Protein AF-A0A2J6XH27-F1 (afdb_monomer)

Secondary structure (DSSP, 8-state):
-HHHHHHHHHHHHHHHHHHHHHHHHHHHHH-SS---HHHHHHHHHHHHHHHHHHHHHHHHHHHHTT-HHHHHHHHHHHHHHHHHHHHHS-TT-HHHHHHHHHHHHHHHHHHHHHHHHHHHH--

Radius of gyration: 16.57 Å; Cα contacts (8 Å, |Δi|>4): 98; chains: 1; bounding box: 48×22×43 Å

pLDDT: mean 88.1, std 12.98, range [44.94, 97.88]

Solvent-accessible surface area (backbone atoms only — not comparable to full-atom values): 6662 Å² total; per-residue (Å²): 104,73,63,58,52,50,52,53,49,40,53,54,49,51,55,50,43,56,52,39,52,55,50,48,53,52,50,56,71,70,36,87,85,56,93,46,73,67,54,54,51,46,50,53,50,43,53,53,52,51,53,51,42,55,53,52,51,46,37,54,49,32,50,74,72,67,39,60,69,60,28,28,54,48,20,38,53,49,16,52,52,30,49,49,50,64,71,73,53,55,85,84,37,73,66,50,60,69,46,43,65,58,41,51,50,48,23,56,49,20,41,62,48,22,55,57,55,64,60,64,76,78,108

Mean predicted aligned error: 5.59 Å

Foldseek 3Di:
DLLVLLVVLLVVLVVLLVVLVVVLVVVVVPPPDDDDPVNVLSVVVSVLSVVLNVLSVVLNVCVVVVVLVVNLVSLVVQLVSLVVCVVPDDCPRPSCVVCVVSSVSSNVSSVVSNVVVVVVVVD

Sequence (123 aa):
MSLDELAGIEMELMKYIEGLDKSEKRLLEVSKNSINDSLILVRQWKAILQGFVMEIQKIIYDNKNGHSLVKEVEACILSDKANAVMRNSSPRDPIYTNVRPLISAISAISSVMCERQYKKVAS

Nearest PDB structures (foldseek):
  1x8z-assembly1_A-2  TM=7.430E-01  e=9.457E-02  Arabidopsis thaliana
  1x8z-assembly3_A  TM=7.430E-01  e=9.457E-02  Arabidopsis thaliana
  8ubf-assembly1_C  TM=5.065E-01  e=1.417E+00  Bordetella phage BPP-1
  1xg2-assembly1_B  TM=4.629E-01  e=1.081E+00  Actinidia chinensis
  6r2g-assembly1_A  TM=3.754E-01  e=9.952E+00  Human immunodeficiency virus 1

Structure (mmCIF, N/CA/C/O backbone):
data_AF-A0A2J6XH27-F1
#
_entry.id   AF-A0A2J6XH27-F1
#
loop_
_atom_site.group_PDB
_atom_site.id
_atom_site.type_symbol
_atom_site.label_atom_id
_atom_site.label_alt_id
_atom_site.label_comp_id
_atom_site.label_asym_id
_atom_site.label_entity_id
_atom_site.label_seq_id
_atom_site.pdbx_PDB_ins_code
_atom_site.Cartn_x
_atom_site.Cartn_y
_atom_site.Cartn_z
_atom_site.occupancy
_atom_site.B_iso_or_equiv
_atom_site.auth_seq_id
_atom_site.auth_comp_id
_atom_site.auth_asym_id
_atom_site.auth_atom_id
_atom_site.pdbx_PDB_model_num
ATOM 1 N N . MET A 1 1 ? -10.210 -6.860 15.864 1.00 61.06 1 MET A N 1
ATOM 2 C CA . MET A 1 1 ? -10.688 -7.126 14.494 1.00 61.06 1 MET A CA 1
ATOM 3 C C . MET A 1 1 ? -10.115 -6.121 13.505 1.00 61.06 1 MET A C 1
ATOM 5 O O . MET A 1 1 ? -9.085 -6.452 12.952 1.00 61.06 1 MET A O 1
ATOM 9 N N . SER A 1 2 ? -10.612 -4.879 13.387 1.00 80.62 2 SER A N 1
ATOM 10 C CA . SER A 1 2 ? -10.111 -3.935 12.356 1.00 80.62 2 SER A CA 1
ATOM 11 C C . SER A 1 2 ? -8.598 -3.649 12.390 1.00 80.62 2 SER A C 1
ATOM 13 O O . SER A 1 2 ? -7.989 -3.391 11.361 1.00 80.62 2 SER A O 1
ATOM 15 N N . LEU A 1 3 ? -7.966 -3.705 13.566 1.00 86.44 3 LEU A N 1
ATOM 16 C CA . LEU A 1 3 ? -6.514 -3.529 13.702 1.00 86.44 3 LEU A CA 1
ATOM 17 C C . LEU A 1 3 ? -5.697 -4.763 13.323 1.00 86.44 3 LEU A C 1
ATOM 19 O O . LEU A 1 3 ? -4.610 -4.616 12.780 1.00 86.44 3 LEU A O 1
ATOM 23 N N . ASP A 1 4 ? -6.212 -5.956 13.608 1.00 89.50 4 ASP A N 1
ATOM 24 C C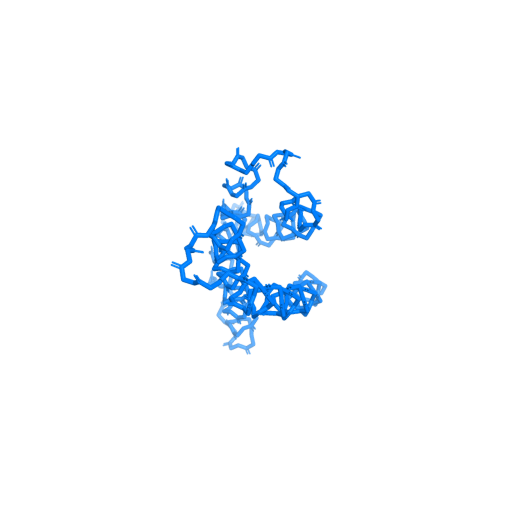A . ASP A 1 4 ? -5.541 -7.211 13.259 1.00 89.50 4 ASP A CA 1
ATOM 25 C C . ASP A 1 4 ? -5.552 -7.391 11.734 1.00 89.50 4 ASP A C 1
ATOM 27 O O . ASP A 1 4 ? -4.566 -7.813 11.138 1.00 89.50 4 ASP A O 1
ATOM 31 N N . GLU A 1 5 ? -6.649 -6.976 11.092 1.00 92.31 5 GLU A N 1
ATOM 32 C CA . GLU A 1 5 ? -6.777 -6.925 9.634 1.00 92.31 5 GLU A CA 1
ATOM 33 C C . GLU A 1 5 ? -5.811 -5.904 9.014 1.00 92.31 5 GLU A C 1
ATOM 35 O O . GLU A 1 5 ? -5.137 -6.226 8.036 1.00 92.31 5 GLU A O 1
ATOM 40 N N . LEU A 1 6 ? -5.670 -4.706 9.604 1.00 92.75 6 LEU A N 1
ATOM 41 C CA . LEU A 1 6 ? -4.663 -3.728 9.166 1.00 92.75 6 LEU A CA 1
ATOM 42 C C . LEU A 1 6 ? -3.233 -4.260 9.309 1.00 92.75 6 LEU A C 1
ATOM 44 O O . LEU A 1 6 ? -2.438 -4.078 8.391 1.00 92.75 6 LEU A O 1
ATOM 48 N N . ALA A 1 7 ? -2.914 -4.945 10.409 1.00 94.00 7 ALA A N 1
ATOM 49 C CA . ALA A 1 7 ? -1.605 -5.570 10.601 1.00 94.00 7 ALA A CA 1
ATOM 50 C C . ALA A 1 7 ? -1.345 -6.686 9.569 1.00 94.00 7 ALA A C 1
ATOM 52 O O . ALA A 1 7 ? -0.242 -6.809 9.040 1.00 94.00 7 ALA A O 1
ATOM 53 N N . GLY A 1 8 ? -2.369 -7.472 9.218 1.00 96.06 8 GLY A N 1
ATOM 54 C CA . GLY A 1 8 ? -2.277 -8.451 8.132 1.00 96.06 8 GLY A CA 1
ATOM 55 C C . GLY A 1 8 ? -1.988 -7.796 6.777 1.00 96.06 8 GLY A C 1
ATOM 56 O O . GLY A 1 8 ? -1.121 -8.258 6.036 1.00 96.06 8 GLY A O 1
ATOM 57 N N . ILE A 1 9 ? -2.658 -6.681 6.473 1.00 96.12 9 ILE A N 1
ATOM 58 C CA . ILE A 1 9 ? -2.408 -5.910 5.246 1.00 96.12 9 ILE A CA 1
ATOM 59 C C . ILE A 1 9 ? -1.001 -5.304 5.245 1.00 96.12 9 ILE A C 1
ATOM 61 O O . ILE A 1 9 ? -0.335 -5.345 4.213 1.00 96.12 9 ILE A O 1
ATOM 65 N N . GLU A 1 10 ? -0.523 -4.782 6.377 1.00 96.88 10 GLU A N 1
ATOM 66 C CA . GLU A 1 10 ? 0.847 -4.273 6.529 1.00 96.88 10 GLU A CA 1
ATOM 67 C C . GLU A 1 10 ? 1.881 -5.327 6.111 1.00 96.88 10 GLU A C 1
ATOM 69 O O . GLU A 1 10 ? 2.782 -5.040 5.319 1.00 96.88 10 GLU A O 1
ATOM 74 N N . MET A 1 11 ? 1.720 -6.566 6.584 1.00 97.06 11 MET A N 1
ATOM 75 C CA . MET A 1 11 ? 2.611 -7.669 6.226 1.00 97.06 11 MET A CA 1
ATOM 76 C C . MET A 1 11 ? 2.599 -7.960 4.720 1.00 97.06 11 MET A C 1
ATOM 78 O O . MET A 1 11 ? 3.659 -8.176 4.129 1.00 97.06 11 MET A O 1
ATOM 82 N N . GLU A 1 12 ? 1.428 -7.955 4.082 1.00 97.38 12 GLU A N 1
ATOM 83 C CA . GLU A 1 12 ? 1.319 -8.163 2.632 1.00 97.38 12 GLU A CA 1
ATOM 84 C C . GLU A 1 12 ? 1.922 -6.999 1.827 1.00 97.38 12 GLU A C 1
ATOM 86 O O . GLU A 1 12 ? 2.609 -7.229 0.829 1.00 97.38 12 GLU A O 1
ATOM 91 N N . LEU A 1 13 ? 1.753 -5.753 2.285 1.00 97.31 13 LEU A N 1
ATOM 92 C CA . LEU A 1 13 ? 2.408 -4.588 1.683 1.00 97.31 13 LEU A CA 1
ATOM 93 C C . LEU A 1 13 ? 3.933 -4.701 1.758 1.00 97.31 13 LEU A C 1
ATOM 95 O O . LEU A 1 13 ? 4.604 -4.452 0.756 1.00 97.31 13 LEU A O 1
ATOM 99 N N . MET A 1 14 ? 4.483 -5.106 2.907 1.00 97.75 14 MET A N 1
ATOM 100 C CA . MET A 1 14 ? 5.929 -5.299 3.062 1.00 97.75 14 MET A CA 1
ATOM 101 C C . MET A 1 14 ? 6.468 -6.367 2.104 1.00 97.75 14 MET A C 1
ATOM 103 O O . MET A 1 14 ? 7.456 -6.114 1.415 1.00 97.75 14 MET A O 1
ATOM 107 N N . LYS A 1 15 ? 5.779 -7.508 1.956 1.00 97.00 15 LYS A N 1
ATOM 108 C CA . LYS A 1 15 ? 6.149 -8.532 0.958 1.00 97.00 15 LYS A CA 1
ATOM 109 C C . LYS A 1 15 ? 6.149 -7.972 -0.465 1.00 97.00 15 LYS A C 1
ATOM 111 O O . LYS A 1 15 ? 7.031 -8.292 -1.265 1.00 97.00 15 LYS A O 1
ATOM 116 N N . TYR A 1 16 ? 5.169 -7.131 -0.795 1.00 96.31 16 TYR A N 1
A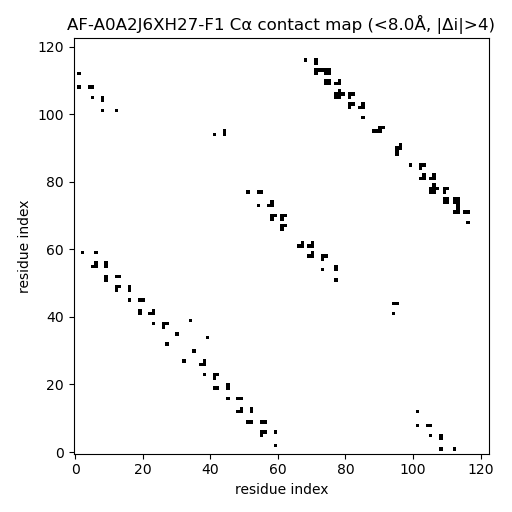TOM 117 C CA . TYR A 1 16 ? 5.094 -6.507 -2.113 1.00 96.31 16 TYR A CA 1
ATOM 118 C C . TYR A 1 16 ? 6.242 -5.511 -2.341 1.00 96.31 16 TYR A C 1
ATOM 120 O O . TYR A 1 16 ? 6.868 -5.522 -3.402 1.00 96.31 16 TYR A O 1
ATOM 128 N N . ILE A 1 17 ? 6.571 -4.699 -1.331 1.00 97.75 17 ILE A N 1
ATOM 129 C CA . ILE A 1 17 ? 7.711 -3.768 -1.340 1.00 97.75 17 ILE A CA 1
ATOM 130 C C . ILE A 1 17 ? 9.027 -4.523 -1.571 1.00 97.75 17 ILE A C 1
ATOM 132 O O . ILE A 1 17 ? 9.803 -4.130 -2.440 1.00 97.75 17 ILE A O 1
ATOM 136 N N . GLU A 1 18 ? 9.248 -5.651 -0.892 1.00 97.56 18 GLU A N 1
ATOM 137 C CA . GLU A 1 18 ? 10.424 -6.502 -1.124 1.00 97.56 18 GLU A CA 1
ATOM 138 C C . GLU A 1 18 ? 10.485 -7.040 -2.567 1.00 97.56 18 GLU A C 1
ATOM 140 O O . GLU A 1 18 ? 11.562 -7.174 -3.161 1.00 97.56 18 GLU A O 1
ATOM 145 N N . GLY A 1 19 ? 9.330 -7.354 -3.161 1.00 96.62 19 GLY A N 1
ATOM 146 C CA . GLY A 1 19 ? 9.218 -7.727 -4.573 1.00 96.62 19 GLY A CA 1
ATOM 147 C C . GLY A 1 19 ? 9.606 -6.585 -5.520 1.00 96.62 19 GLY A C 1
ATOM 148 O O . GLY A 1 19 ? 10.318 -6.806 -6.510 1.00 96.62 19 GLY A O 1
ATOM 149 N N . LEU A 1 20 ? 9.197 -5.356 -5.196 1.00 96.31 20 LEU A N 1
ATOM 150 C CA . LEU A 1 20 ? 9.590 -4.151 -5.928 1.00 96.31 20 LEU A CA 1
ATOM 151 C C . LEU A 1 20 ? 11.089 -3.864 -5.784 1.00 96.31 20 LEU A C 1
ATOM 153 O O . LEU A 1 20 ? 11.719 -3.536 -6.784 1.00 96.31 20 LEU A O 1
ATOM 157 N N . ASP A 1 21 ? 11.692 -4.081 -4.613 1.00 96.25 21 ASP A N 1
ATOM 158 C CA . ASP A 1 21 ? 13.144 -3.946 -4.414 1.00 96.25 21 ASP A CA 1
ATOM 159 C C . ASP A 1 21 ? 13.943 -4.911 -5.298 1.00 96.25 21 ASP A C 1
ATOM 161 O O . ASP A 1 21 ? 14.951 -4.537 -5.903 1.00 96.25 21 ASP A O 1
ATOM 165 N N . LYS A 1 22 ? 13.491 -6.166 -5.412 1.00 95.62 22 LYS A N 1
ATOM 166 C CA . LYS A 1 22 ? 14.108 -7.146 -6.323 1.00 95.62 22 LYS A CA 1
ATOM 167 C C . LYS A 1 22 ? 13.970 -6.712 -7.782 1.00 95.62 22 LYS A C 1
ATOM 169 O O . LYS A 1 22 ? 14.910 -6.877 -8.558 1.00 95.62 22 LYS A O 1
ATOM 174 N N . SER A 1 23 ? 12.817 -6.157 -8.147 1.00 93.31 23 SER A N 1
ATOM 175 C CA . SER A 1 23 ? 12.558 -5.649 -9.499 1.00 93.31 23 SER A CA 1
ATOM 176 C C . SER A 1 23 ? 13.427 -4.431 -9.817 1.00 93.31 23 SER A C 1
ATOM 178 O O . SER A 1 23 ? 14.029 -4.376 -10.885 1.00 93.31 23 SER A O 1
ATOM 180 N N . GLU A 1 24 ? 13.570 -3.504 -8.868 1.00 93.75 24 GLU A N 1
ATOM 181 C CA . GLU A 1 24 ? 14.456 -2.344 -8.968 1.00 93.75 24 GLU A CA 1
ATOM 182 C C . GLU A 1 24 ? 15.911 -2.768 -9.199 1.00 93.75 24 GLU A C 1
ATOM 184 O O . GLU A 1 24 ? 16.540 -2.295 -10.144 1.00 93.75 24 GLU A O 1
ATOM 189 N N . LYS A 1 25 ? 16.435 -3.703 -8.392 1.00 92.44 25 LYS A N 1
ATOM 190 C CA . LYS A 1 25 ? 17.807 -4.220 -8.547 1.00 92.44 25 LYS A CA 1
ATOM 191 C C . LYS A 1 25 ? 18.041 -4.824 -9.932 1.00 92.44 25 LYS A C 1
ATOM 193 O O . LYS A 1 25 ? 19.013 -4.471 -10.590 1.00 92.44 25 LYS A O 1
ATOM 198 N N . ARG A 1 26 ? 17.116 -5.665 -10.409 1.00 90.94 26 ARG A N 1
ATOM 199 C CA . ARG A 1 26 ? 17.197 -6.262 -11.754 1.00 90.94 26 ARG A CA 1
ATOM 200 C C . ARG A 1 26 ? 17.172 -5.207 -12.858 1.00 90.94 26 ARG A C 1
ATOM 202 O O . ARG A 1 26 ? 17.930 -5.309 -13.816 1.00 90.94 26 ARG A O 1
ATOM 209 N N . LEU A 1 27 ? 16.312 -4.195 -12.738 1.00 90.38 27 LEU A N 1
ATOM 210 C CA . LEU A 1 27 ? 16.247 -3.106 -13.714 1.00 90.38 27 LEU A CA 1
ATOM 211 C C . LEU A 1 27 ? 17.556 -2.313 -13.754 1.00 90.38 27 LEU A C 1
ATOM 213 O O . LEU A 1 27 ? 18.026 -2.004 -14.844 1.00 90.38 27 LEU A O 1
ATOM 217 N N . LEU A 1 28 ? 18.168 -2.049 -12.596 1.00 89.00 28 LEU A N 1
ATOM 218 C CA . LEU A 1 28 ? 19.468 -1.380 -12.500 1.00 89.00 28 LEU A CA 1
ATOM 219 C C . LEU A 1 28 ? 20.610 -2.211 -13.106 1.00 89.00 28 LEU A C 1
ATOM 221 O O . LEU A 1 28 ? 21.486 -1.647 -13.752 1.00 89.00 28 LEU A O 1
ATOM 225 N N . GLU A 1 29 ? 20.599 -3.535 -12.932 1.00 87.31 29 GLU A N 1
ATOM 226 C CA . GLU A 1 29 ? 21.595 -4.444 -13.526 1.00 87.31 29 GLU A CA 1
ATOM 227 C C . GLU A 1 29 ? 21.491 -4.505 -15.059 1.00 87.31 29 GLU A C 1
ATOM 229 O O . GLU A 1 29 ? 22.506 -4.588 -15.755 1.00 87.31 29 GLU A O 1
ATOM 234 N N . VAL A 1 30 ? 20.267 -4.452 -15.592 1.00 83.50 30 VAL A N 1
ATOM 235 C CA . VAL A 1 30 ? 20.002 -4.518 -17.037 1.00 83.50 30 VAL A CA 1
ATOM 236 C C . VAL A 1 30 ? 20.196 -3.157 -17.711 1.00 83.50 30 VAL A C 1
ATOM 238 O O . VAL A 1 30 ? 20.721 -3.090 -18.826 1.00 83.50 30 VAL A O 1
ATOM 241 N N . SER A 1 31 ? 19.811 -2.056 -17.058 1.00 70.81 31 SER A N 1
ATOM 242 C CA . SER A 1 31 ? 20.026 -0.713 -17.591 1.00 70.81 31 SER A CA 1
ATOM 243 C C . SER A 1 31 ? 21.469 -0.280 -17.326 1.00 70.81 31 SER A C 1
ATOM 245 O O . SER A 1 31 ? 21.778 0.304 -16.288 1.00 70.81 31 SER A O 1
ATOM 247 N N . LYS A 1 32 ? 22.378 -0.523 -18.276 1.00 63.19 32 LYS A N 1
ATOM 248 C CA . LYS A 1 32 ? 23.704 0.119 -18.288 1.00 63.19 32 LYS A CA 1
ATOM 249 C C . LYS A 1 32 ? 23.553 1.641 -18.497 1.00 63.19 32 LYS A C 1
ATOM 251 O O . LYS A 1 32 ? 23.792 2.138 -19.591 1.00 63.19 32 LYS A O 1
ATOM 256 N N . ASN A 1 33 ? 23.178 2.366 -17.440 1.00 55.66 33 ASN A N 1
ATOM 257 C CA . ASN A 1 33 ? 23.161 3.832 -17.305 1.00 55.66 33 ASN A CA 1
ATOM 258 C C . ASN A 1 33 ? 21.995 4.632 -17.931 1.00 55.66 33 ASN A C 1
ATOM 260 O O . ASN A 1 33 ? 22.168 5.824 -18.183 1.00 55.66 33 ASN A O 1
ATOM 264 N N . SER A 1 34 ? 20.796 4.069 -18.117 1.00 61.38 34 SER A N 1
ATOM 265 C CA . SER A 1 34 ? 19.604 4.889 -18.411 1.00 61.38 34 SER A CA 1
ATOM 266 C C . SER A 1 34 ? 18.458 4.597 -17.448 1.00 61.38 34 SER A C 1
ATOM 268 O O . SER A 1 34 ? 18.026 3.459 -17.286 1.00 61.38 34 SER A O 1
ATOM 270 N N . ILE A 1 35 ? 17.953 5.646 -16.792 1.00 68.00 35 ILE A N 1
ATOM 271 C CA . ILE A 1 35 ? 16.701 5.565 -16.037 1.00 68.00 35 ILE A CA 1
ATOM 272 C C . ILE A 1 35 ? 15.597 5.312 -17.063 1.00 68.00 35 ILE A C 1
ATOM 274 O O . ILE A 1 35 ? 15.312 6.182 -17.882 1.00 68.00 35 ILE A O 1
ATOM 278 N N . ASN A 1 36 ? 15.009 4.117 -17.040 1.00 81.38 36 ASN A N 1
ATOM 279 C CA . ASN A 1 36 ? 13.841 3.804 -17.852 1.00 81.38 36 ASN A CA 1
ATOM 280 C C . ASN A 1 36 ? 12.548 4.097 -17.074 1.00 81.38 36 ASN A C 1
ATOM 282 O O . ASN A 1 36 ? 12.533 4.111 -15.840 1.00 81.38 36 ASN A O 1
ATOM 286 N N . ASP A 1 37 ? 11.450 4.307 -17.799 1.00 85.50 37 ASP A N 1
ATOM 287 C CA . ASP A 1 37 ? 10.140 4.608 -17.206 1.00 85.50 37 ASP A CA 1
ATOM 288 C C . ASP A 1 37 ? 9.683 3.5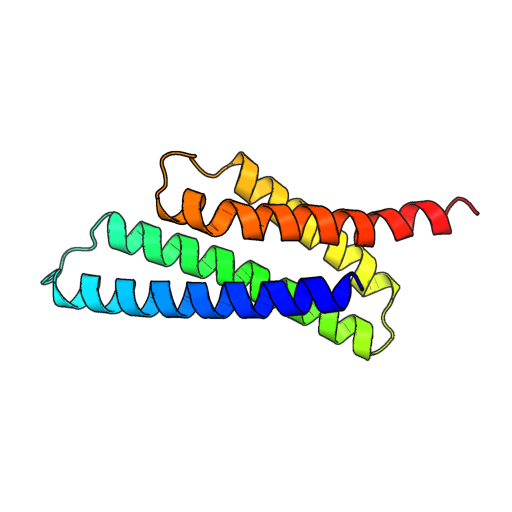24 -16.216 1.00 85.50 37 ASP A C 1
ATOM 290 O O . ASP A 1 37 ? 9.018 3.815 -15.223 1.00 85.50 37 ASP A O 1
ATOM 294 N N . SER A 1 38 ? 10.101 2.271 -16.426 1.00 88.25 38 SER A N 1
ATOM 295 C CA . SER A 1 38 ? 9.812 1.159 -15.515 1.00 88.25 38 SER A CA 1
ATOM 296 C C . SER A 1 38 ? 10.469 1.330 -14.142 1.00 88.25 38 SER A C 1
ATOM 298 O O . SER A 1 38 ? 9.836 1.051 -13.127 1.00 88.25 38 SER A O 1
ATOM 300 N N . LEU A 1 39 ? 11.713 1.811 -14.084 1.00 91.31 39 LEU A N 1
ATOM 301 C CA . LEU A 1 39 ? 12.423 2.079 -12.834 1.00 91.31 39 LEU A CA 1
ATOM 302 C C . LEU A 1 39 ? 11.764 3.226 -12.062 1.00 91.31 39 LEU A C 1
ATOM 304 O O . LEU A 1 39 ? 11.620 3.144 -10.840 1.00 91.31 39 LEU A O 1
ATOM 308 N N . ILE A 1 40 ? 11.339 4.277 -12.771 1.00 91.69 40 ILE A N 1
ATOM 309 C CA . ILE A 1 40 ? 10.591 5.393 -12.175 1.00 91.69 40 ILE A CA 1
ATOM 310 C C . ILE A 1 40 ? 9.292 4.867 -11.563 1.00 91.69 40 ILE A C 1
ATOM 312 O O . ILE A 1 40 ? 9.014 5.141 -10.396 1.00 91.69 40 ILE A O 1
ATOM 316 N N . LEU A 1 41 ? 8.546 4.058 -12.317 1.00 92.38 41 LEU A N 1
ATOM 317 C CA . LEU A 1 41 ? 7.279 3.491 -11.875 1.00 92.38 41 LEU A CA 1
ATOM 318 C C . LEU A 1 41 ? 7.445 2.606 -10.631 1.00 92.38 41 LEU A C 1
ATOM 320 O O . LEU A 1 41 ? 6.717 2.768 -9.652 1.00 92.38 41 LEU A O 1
ATOM 324 N N . VAL A 1 42 ? 8.446 1.717 -10.627 1.00 94.88 42 VAL A N 1
ATOM 325 C CA . VAL A 1 42 ? 8.769 0.863 -9.471 1.00 94.88 42 VAL A CA 1
ATOM 326 C C . VAL A 1 42 ? 9.076 1.707 -8.234 1.00 94.88 42 VAL A C 1
ATOM 328 O O . VAL A 1 42 ? 8.539 1.434 -7.160 1.00 94.88 42 VAL A O 1
ATOM 331 N N . ARG A 1 43 ? 9.891 2.759 -8.369 1.00 95.19 43 ARG A N 1
ATOM 332 C CA . ARG A 1 43 ? 10.248 3.650 -7.253 1.00 95.19 43 ARG A CA 1
ATOM 333 C C . ARG A 1 43 ? 9.058 4.438 -6.721 1.00 95.19 43 ARG A C 1
ATOM 335 O O . ARG A 1 43 ? 8.897 4.532 -5.506 1.00 95.19 43 ARG A O 1
ATOM 342 N N . GLN A 1 44 ? 8.230 4.978 -7.613 1.00 95.31 44 GLN A N 1
ATOM 343 C CA . GLN A 1 44 ? 7.017 5.706 -7.240 1.00 95.31 44 GLN A CA 1
ATOM 344 C C . GLN A 1 44 ? 6.075 4.815 -6.432 1.00 95.31 44 GLN A C 1
ATOM 346 O O . GLN A 1 44 ? 5.665 5.191 -5.335 1.00 95.31 44 GLN A O 1
ATOM 351 N N . TRP A 1 45 ? 5.797 3.605 -6.920 1.00 97.19 45 TRP A N 1
ATOM 352 C CA . TRP A 1 45 ? 4.953 2.667 -6.189 1.00 97.19 45 TRP A CA 1
ATOM 353 C C . TRP A 1 45 ? 5.566 2.224 -4.876 1.00 97.19 45 TRP A C 1
ATOM 355 O O . TRP A 1 45 ? 4.861 2.179 -3.872 1.00 97.19 45 TRP A O 1
ATOM 365 N N . LYS A 1 46 ? 6.875 1.970 -4.840 1.00 96.81 46 LYS A N 1
ATOM 366 C CA . LYS A 1 46 ? 7.549 1.618 -3.592 1.00 96.81 46 LYS A CA 1
ATOM 367 C C . LYS A 1 46 ? 7.350 2.698 -2.527 1.00 96.81 46 LYS A C 1
ATOM 369 O O . LYS A 1 46 ? 6.947 2.370 -1.415 1.00 96.81 46 LYS A O 1
ATOM 374 N N . ALA A 1 47 ? 7.535 3.968 -2.885 1.00 97.12 47 ALA A N 1
ATOM 375 C CA . ALA A 1 47 ? 7.319 5.090 -1.974 1.00 97.12 47 ALA A CA 1
ATOM 376 C C . ALA A 1 47 ? 5.856 5.191 -1.499 1.00 97.12 47 ALA A C 1
ATOM 378 O O . ALA A 1 47 ? 5.609 5.398 -0.311 1.00 97.12 47 ALA A O 1
ATOM 379 N N . ILE A 1 48 ? 4.883 4.995 -2.397 1.00 97.44 48 ILE A N 1
ATOM 380 C CA . ILE A 1 48 ? 3.452 4.992 -2.047 1.00 97.44 48 ILE A CA 1
ATOM 381 C C . ILE A 1 48 ? 3.142 3.882 -1.031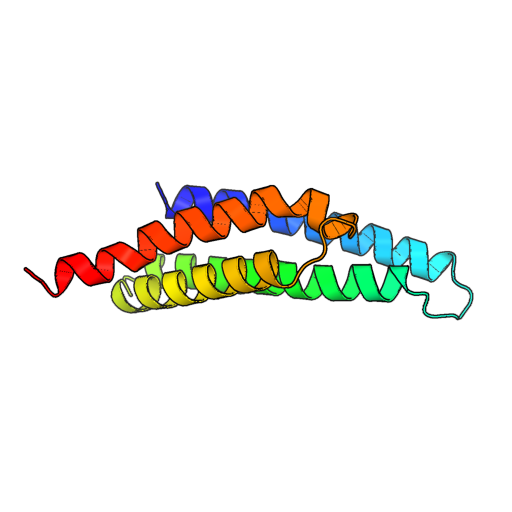 1.00 97.44 48 ILE A C 1
ATOM 383 O O . ILE A 1 48 ? 2.516 4.143 -0.003 1.00 97.44 48 ILE A O 1
ATOM 387 N N . LEU A 1 49 ? 3.596 2.652 -1.290 1.00 97.88 49 LEU A N 1
ATOM 388 C CA . LEU A 1 49 ? 3.330 1.507 -0.414 1.00 97.88 49 LEU A CA 1
ATOM 389 C C . LEU A 1 49 ? 4.041 1.644 0.939 1.00 97.88 49 LEU A C 1
ATOM 391 O O . LEU A 1 49 ? 3.446 1.339 1.970 1.00 97.88 49 LEU A O 1
ATOM 395 N N . GLN A 1 50 ? 5.274 2.159 0.955 1.00 97.69 50 GLN A N 1
ATOM 396 C CA . GLN A 1 50 ? 5.990 2.483 2.194 1.00 97.69 50 GLN A CA 1
ATOM 397 C C . GLN A 1 50 ? 5.231 3.526 3.023 1.00 97.69 50 GLN A C 1
ATOM 399 O O . GLN A 1 50 ? 5.124 3.380 4.239 1.00 97.69 50 GLN A O 1
ATOM 404 N N . GLY A 1 51 ? 4.641 4.530 2.369 1.00 97.31 51 GLY A N 1
ATOM 405 C CA . GLY A 1 51 ? 3.773 5.505 3.025 1.00 97.31 51 GLY A CA 1
ATOM 406 C C . GLY A 1 51 ? 2.571 4.857 3.716 1.00 97.31 51 GLY A C 1
ATOM 407 O O . GLY A 1 51 ? 2.262 5.214 4.849 1.00 97.31 51 GLY A O 1
ATOM 408 N N . PHE A 1 52 ? 1.925 3.870 3.084 1.00 97.81 52 PHE A N 1
ATOM 409 C CA . PHE A 1 52 ? 0.843 3.116 3.728 1.00 97.81 52 PHE A CA 1
ATOM 410 C C . PHE A 1 52 ? 1.326 2.309 4.935 1.00 97.81 52 PHE A C 1
ATOM 412 O O . PHE A 1 52 ? 0.681 2.355 5.978 1.00 97.81 52 PHE A O 1
ATOM 419 N N . VAL A 1 53 ? 2.461 1.613 4.819 1.00 97.62 53 VAL A N 1
ATOM 420 C CA . VAL A 1 53 ? 3.041 0.841 5.933 1.00 97.62 53 VAL A CA 1
ATOM 421 C C . VAL A 1 53 ? 3.308 1.740 7.141 1.00 97.62 53 VAL A C 1
ATOM 423 O O . VAL A 1 53 ? 2.886 1.409 8.245 1.00 97.62 53 VAL A O 1
ATOM 426 N N . MET A 1 54 ? 3.932 2.904 6.937 1.00 95.81 54 MET A N 1
ATOM 427 C CA . MET A 1 54 ? 4.234 3.839 8.027 1.00 95.81 54 MET A CA 1
ATOM 428 C C . MET A 1 54 ? 2.975 4.322 8.759 1.00 95.81 54 MET A C 1
ATOM 430 O O . MET A 1 54 ? 2.951 4.359 9.987 1.00 95.81 54 MET A O 1
ATOM 434 N N . GLU A 1 55 ? 1.921 4.673 8.021 1.00 95.06 55 GLU A N 1
ATOM 435 C CA . GLU A 1 55 ? 0.658 5.124 8.622 1.00 95.06 55 GLU A CA 1
ATOM 436 C C . GLU A 1 55 ? -0.052 3.994 9.380 1.00 95.06 55 GLU A C 1
ATOM 438 O O . GLU A 1 55 ? -0.560 4.207 10.479 1.00 95.06 55 GLU A O 1
ATOM 443 N N . ILE A 1 56 ? -0.043 2.770 8.841 1.00 95.56 56 ILE A N 1
ATOM 444 C CA . ILE A 1 56 ? -0.614 1.603 9.529 1.00 95.56 56 ILE A CA 1
ATOM 445 C C . ILE A 1 56 ? 0.136 1.328 10.839 1.00 95.56 56 ILE A C 1
ATOM 447 O O . ILE A 1 56 ? -0.493 1.138 11.883 1.00 95.56 56 ILE A O 1
ATOM 451 N N . GLN A 1 57 ? 1.469 1.363 10.813 1.00 93.88 57 GLN A N 1
ATOM 452 C CA . GLN A 1 57 ? 2.302 1.175 12.003 1.00 93.88 57 GLN A CA 1
ATOM 453 C C . GLN A 1 57 ? 2.024 2.231 13.071 1.00 93.88 57 GLN A C 1
ATOM 455 O O . GLN A 1 57 ? 1.960 1.897 14.256 1.00 93.88 57 GLN A O 1
ATOM 460 N N . LYS A 1 58 ? 1.811 3.485 12.657 1.00 91.69 58 LYS A N 1
ATOM 461 C CA . LYS A 1 58 ? 1.451 4.587 13.552 1.00 91.69 58 LYS A CA 1
ATOM 462 C C . LYS A 1 58 ? 0.124 4.321 14.268 1.00 91.69 58 LYS A C 1
ATOM 464 O O . LYS A 1 58 ? 0.096 4.279 15.495 1.00 91.69 58 LYS A O 1
ATOM 469 N N . ILE A 1 59 ? -0.914 3.952 13.515 1.00 91.50 59 ILE A N 1
ATOM 470 C CA . ILE A 1 59 ? -2.233 3.582 14.054 1.00 91.50 59 ILE A CA 1
ATOM 471 C C . ILE A 1 59 ? -2.128 2.415 15.049 1.00 91.50 59 ILE A C 1
ATOM 473 O O . ILE A 1 59 ? -2.774 2.416 16.105 1.00 91.50 59 ILE A O 1
ATOM 477 N N . ILE A 1 60 ? -1.333 1.389 14.723 1.00 90.50 60 ILE A N 1
ATOM 478 C CA . ILE A 1 60 ? -1.111 0.229 15.598 1.00 90.50 60 ILE A CA 1
ATOM 479 C C . ILE A 1 60 ? -0.386 0.654 16.881 1.00 90.50 60 ILE A C 1
ATOM 481 O O . ILE A 1 60 ? -0.769 0.220 17.973 1.00 90.50 60 ILE A O 1
ATOM 485 N N . TYR A 1 61 ? 0.644 1.492 16.764 1.00 89.75 61 TYR A N 1
ATOM 486 C CA . TYR A 1 61 ? 1.402 2.021 17.894 1.00 89.75 61 TYR A CA 1
ATOM 487 C C . TYR A 1 61 ? 0.517 2.863 18.819 1.00 89.75 61 TYR A C 1
ATOM 489 O O . TYR A 1 61 ? 0.445 2.583 20.017 1.00 89.75 61 TYR A O 1
ATOM 497 N N . ASP A 1 62 ? -0.222 3.830 18.283 1.00 86.50 62 ASP A N 1
ATOM 498 C CA . ASP A 1 62 ? -1.085 4.705 19.079 1.00 86.50 62 ASP A CA 1
ATOM 499 C C . ASP A 1 62 ? -2.226 3.941 19.752 1.00 86.50 62 ASP A C 1
ATOM 501 O O . ASP A 1 62 ? -2.573 4.214 20.906 1.00 86.50 62 ASP A O 1
ATOM 505 N N . ASN A 1 63 ? -2.745 2.890 19.110 1.00 84.94 63 ASN A N 1
ATOM 506 C CA . ASN A 1 63 ? -3.690 1.997 19.767 1.00 84.94 63 ASN A CA 1
ATOM 507 C C . ASN A 1 63 ? -3.075 1.261 20.969 1.00 84.94 63 ASN A C 1
ATOM 509 O O . ASN A 1 63 ? -3.738 1.132 21.998 1.00 84.94 63 ASN A O 1
ATOM 513 N N . LYS A 1 64 ? -1.835 0.764 20.855 1.00 85.75 64 LYS A N 1
ATOM 514 C CA . LYS A 1 64 ? -1.148 0.060 21.955 1.00 85.75 64 LYS A CA 1
ATOM 515 C C . LYS A 1 64 ? -0.887 0.973 23.156 1.00 85.75 64 LYS A C 1
ATOM 517 O O . LYS A 1 64 ? -0.914 0.492 24.282 1.00 85.75 64 LYS A O 1
ATOM 522 N N . ASN A 1 65 ? -0.693 2.270 22.920 1.00 85.88 65 ASN A N 1
ATOM 523 C CA . ASN A 1 65 ? -0.444 3.265 23.967 1.00 85.88 65 ASN A CA 1
ATOM 524 C C . ASN A 1 65 ? -1.721 3.927 24.518 1.00 85.88 65 ASN A C 1
ATOM 526 O O . ASN A 1 65 ? -1.641 4.830 25.344 1.00 85.88 65 ASN A O 1
ATOM 530 N N . GLY A 1 66 ? -2.912 3.487 24.092 1.00 80.06 66 GLY A N 1
ATOM 531 C CA . GLY A 1 66 ? -4.186 4.007 24.601 1.00 80.06 66 GLY A CA 1
ATOM 532 C C . GLY A 1 66 ? -4.618 5.357 24.011 1.00 80.06 66 GLY A C 1
ATOM 533 O O . GLY A 1 66 ? -5.599 5.940 24.476 1.00 80.06 66 GLY A O 1
ATOM 534 N N . HIS A 1 67 ? -3.959 5.845 22.955 1.00 81.44 67 HIS A N 1
ATOM 535 C CA . HIS A 1 67 ? -4.284 7.105 22.277 1.00 81.44 67 HIS A CA 1
ATOM 536 C C . HIS A 1 67 ? -5.464 6.948 21.300 1.00 81.44 67 HIS A C 1
ATOM 538 O O . HIS A 1 67 ? -5.339 7.102 20.085 1.00 81.44 67 HIS A O 1
ATOM 544 N N . SER A 1 68 ? -6.645 6.623 21.830 1.00 71.44 68 SER A N 1
ATOM 545 C CA . SER A 1 68 ? -7.814 6.261 21.010 1.00 71.44 68 SER A CA 1
ATOM 546 C C . SER A 1 68 ? -8.288 7.355 20.039 1.00 71.44 68 SER A C 1
ATOM 548 O O . SER A 1 68 ? -8.670 7.027 18.919 1.00 71.44 68 SER A O 1
ATOM 550 N N . LEU A 1 69 ? -8.221 8.635 20.425 1.00 71.50 69 LEU A N 1
ATOM 551 C CA . LEU A 1 69 ? -8.588 9.762 19.553 1.00 71.50 69 LEU A CA 1
ATOM 552 C C . LEU A 1 69 ? -7.595 9.959 18.399 1.00 71.50 69 LEU A C 1
ATOM 554 O O . LEU A 1 69 ? -8.011 10.210 17.272 1.00 71.50 69 LEU A O 1
ATOM 558 N N . VAL A 1 70 ? -6.296 9.810 18.6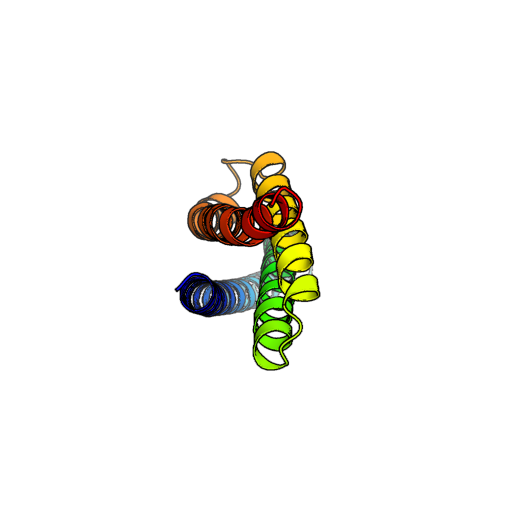72 1.00 77.50 70 VAL A N 1
ATOM 559 C CA . VAL A 1 70 ? -5.228 9.949 17.666 1.00 77.50 70 VAL A CA 1
ATOM 560 C C . VAL A 1 70 ? -5.380 8.869 16.598 1.00 77.50 70 VAL A C 1
ATOM 562 O O . VAL A 1 70 ? -5.418 9.170 15.410 1.00 77.50 70 VAL A O 1
ATOM 565 N N . LYS A 1 71 ? -5.627 7.632 17.034 1.00 81.06 71 LYS A N 1
ATOM 566 C CA . LYS A 1 71 ? -5.906 6.489 16.163 1.00 81.06 71 LYS A CA 1
ATOM 567 C C . LYS A 1 71 ? -7.093 6.719 15.215 1.00 81.06 71 LYS A C 1
ATOM 569 O O . LYS A 1 71 ? -7.032 6.317 14.057 1.00 81.06 71 LYS A O 1
ATOM 574 N N . GLU A 1 72 ? -8.195 7.298 15.698 1.00 83.94 72 GLU A N 1
ATOM 575 C CA . GLU A 1 72 ? -9.383 7.562 14.867 1.00 83.94 72 GLU A CA 1
ATOM 576 C C . GLU A 1 72 ? -9.075 8.609 13.778 1.00 83.94 72 GLU A C 1
ATOM 578 O O . GLU A 1 72 ? -9.403 8.387 12.613 1.00 83.94 72 GLU A O 1
ATOM 583 N N . VAL A 1 73 ? -8.358 9.686 14.123 1.00 86.88 73 VAL A N 1
ATOM 584 C CA . VAL A 1 73 ? -7.913 10.713 13.159 1.00 86.88 73 VAL A CA 1
ATOM 585 C C . VAL A 1 73 ? -6.953 10.130 12.120 1.00 86.88 73 VAL A C 1
ATOM 587 O O . VAL A 1 73 ? -7.098 10.373 10.922 1.00 86.88 73 VAL A O 1
ATOM 590 N N . GLU A 1 74 ? -5.986 9.328 12.555 1.00 90.06 74 GLU A N 1
ATOM 591 C CA . GLU A 1 74 ? -5.029 8.673 11.661 1.00 90.06 74 GLU A CA 1
ATOM 592 C C . GLU A 1 74 ? -5.697 7.675 10.720 1.00 90.06 74 GLU A C 1
ATOM 594 O O . GLU A 1 74 ? -5.320 7.582 9.553 1.00 90.06 74 GLU A O 1
ATOM 599 N N . ALA A 1 75 ? -6.739 6.981 11.182 1.00 92.12 75 ALA A N 1
ATOM 600 C CA . ALA A 1 75 ? -7.540 6.130 10.318 1.00 92.12 75 ALA A CA 1
ATOM 601 C C . ALA A 1 75 ? -8.268 6.941 9.230 1.00 92.12 75 ALA A C 1
ATOM 603 O O . ALA A 1 75 ? -8.310 6.505 8.081 1.00 92.12 75 ALA A O 1
ATOM 604 N N . CYS A 1 76 ? -8.776 8.139 9.538 1.00 91.75 76 CYS A N 1
ATOM 605 C CA . CYS A 1 76 ? -9.350 9.017 8.514 1.00 91.75 76 CYS A CA 1
ATOM 606 C C . CYS A 1 76 ? -8.295 9.426 7.469 1.00 91.75 76 CYS A C 1
ATOM 608 O O . CYS A 1 76 ? -8.527 9.279 6.269 1.00 91.75 76 CYS A O 1
ATOM 610 N N . ILE A 1 77 ? -7.101 9.838 7.916 1.00 92.19 77 ILE A N 1
ATOM 611 C CA . ILE A 1 77 ? -5.976 10.193 7.029 1.00 92.19 77 ILE A CA 1
ATOM 612 C C . ILE A 1 77 ? -5.595 9.010 6.129 1.00 92.19 77 ILE A C 1
ATOM 614 O O . ILE A 1 77 ? -5.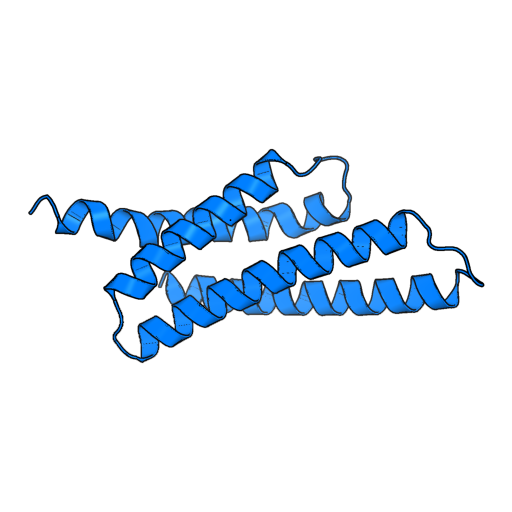375 9.179 4.927 1.00 92.19 77 ILE A O 1
ATOM 618 N N . LEU A 1 78 ? -5.522 7.805 6.697 1.00 95.81 78 LEU A N 1
ATOM 619 C CA . LEU A 1 78 ? -5.209 6.587 5.959 1.00 95.81 78 LEU A CA 1
ATOM 620 C C . LEU A 1 78 ? -6.277 6.276 4.896 1.00 95.81 78 LEU A C 1
ATOM 622 O O . LEU A 1 78 ? -5.923 5.926 3.765 1.00 95.81 78 LEU A O 1
ATOM 626 N N . SER A 1 79 ? -7.560 6.461 5.223 1.00 95.94 79 SER A N 1
ATOM 627 C CA . SER A 1 79 ? -8.657 6.280 4.266 1.00 95.94 79 SER A CA 1
ATOM 628 C C . SER A 1 79 ? -8.580 7.280 3.119 1.00 95.94 79 SER A C 1
ATOM 630 O O . SER A 1 79 ? -8.651 6.893 1.948 1.00 95.94 79 SER A O 1
ATOM 632 N N . ASP A 1 80 ? -8.359 8.558 3.428 1.00 94.88 80 ASP A N 1
ATOM 633 C CA . ASP A 1 80 ? -8.240 9.615 2.426 1.00 94.88 80 ASP A CA 1
ATOM 634 C C . ASP A 1 80 ? -7.058 9.375 1.486 1.00 94.88 80 ASP A C 1
ATOM 636 O O . ASP A 1 80 ? -7.202 9.504 0.266 1.00 94.88 80 ASP A O 1
ATOM 640 N N . LYS A 1 81 ? -5.911 8.946 2.029 1.00 96.31 81 LYS A N 1
ATOM 641 C CA . LYS A 1 81 ? -4.739 8.544 1.239 1.00 96.31 81 LYS A CA 1
ATOM 642 C C . LYS A 1 81 ? -5.055 7.369 0.316 1.00 96.31 81 LYS A C 1
ATOM 644 O O . LYS A 1 81 ? -4.750 7.438 -0.875 1.00 96.31 81 LYS A O 1
ATOM 649 N N . ALA A 1 82 ? -5.691 6.316 0.830 1.00 97.31 82 ALA A N 1
ATOM 650 C CA . ALA A 1 82 ? -6.065 5.149 0.031 1.00 97.31 82 ALA A CA 1
ATOM 651 C C . ALA A 1 82 ? -7.025 5.528 -1.104 1.00 97.31 82 ALA A C 1
ATOM 653 O O . ALA A 1 82 ? -6.806 5.170 -2.263 1.00 97.31 82 ALA A O 1
ATOM 654 N N . ASN A 1 83 ? -8.036 6.337 -0.795 1.00 96.94 83 ASN A N 1
ATOM 655 C CA . ASN A 1 83 ? -8.986 6.856 -1.769 1.00 96.94 83 ASN A CA 1
ATOM 656 C C . ASN A 1 83 ? -8.326 7.757 -2.820 1.00 96.94 83 ASN A C 1
ATOM 658 O O . ASN A 1 83 ? -8.645 7.655 -4.005 1.00 96.94 83 ASN A O 1
ATOM 662 N N . ALA A 1 84 ? -7.392 8.621 -2.419 1.00 96.81 84 ALA A N 1
ATOM 663 C CA . ALA A 1 84 ? -6.651 9.476 -3.340 1.00 96.81 84 ALA A CA 1
ATOM 664 C C . ALA A 1 84 ? -5.798 8.655 -4.315 1.00 96.81 84 ALA A C 1
ATOM 666 O O . ALA A 1 84 ? -5.851 8.905 -5.518 1.00 96.81 84 ALA A O 1
ATOM 667 N N . VAL A 1 85 ? -5.077 7.639 -3.826 1.00 97.19 85 VAL A N 1
ATOM 668 C CA . VAL A 1 85 ? -4.312 6.726 -4.688 1.00 97.19 85 VAL A CA 1
ATOM 669 C C . VAL A 1 85 ? -5.249 5.998 -5.653 1.00 97.19 85 VAL A C 1
ATOM 671 O O . VAL A 1 85 ? -5.011 6.014 -6.854 1.00 97.19 85 VAL A O 1
ATOM 674 N N . MET A 1 86 ? -6.372 5.448 -5.180 1.00 96.06 86 MET A N 1
ATOM 675 C CA . MET A 1 86 ? -7.326 4.767 -6.066 1.00 96.06 86 MET A CA 1
ATOM 676 C C . MET A 1 86 ? -7.917 5.671 -7.157 1.00 96.06 86 MET A C 1
ATOM 678 O O . MET A 1 86 ? -8.166 5.186 -8.257 1.00 96.06 86 MET A O 1
ATOM 682 N N . ARG A 1 87 ? -8.146 6.962 -6.877 1.00 95.81 87 ARG A N 1
ATOM 683 C CA . ARG A 1 87 ? -8.652 7.925 -7.872 1.00 95.81 87 ARG A CA 1
ATOM 684 C C . ARG A 1 87 ? -7.595 8.355 -8.886 1.00 95.81 87 ARG A C 1
ATOM 686 O O . ARG A 1 87 ? -7.933 8.591 -10.041 1.00 95.81 87 ARG A O 1
ATOM 693 N N . ASN A 1 88 ? -6.347 8.489 -8.445 1.00 95.12 88 ASN A N 1
ATOM 694 C CA . ASN A 1 88 ? -5.275 9.077 -9.247 1.00 95.12 88 ASN A CA 1
ATOM 695 C C . ASN A 1 88 ? -4.438 8.034 -10.002 1.00 95.12 88 ASN A C 1
ATOM 697 O O . ASN A 1 88 ? -3.680 8.394 -10.901 1.00 95.12 88 ASN A O 1
ATOM 701 N N . SER A 1 89 ? -4.554 6.752 -9.656 1.00 93.75 89 SER A N 1
ATOM 702 C CA . SER A 1 89 ? -3.820 5.673 -10.314 1.00 93.75 89 SER A CA 1
ATOM 703 C C . SER A 1 89 ? -4.547 5.141 -11.549 1.00 93.75 89 SER A C 1
ATOM 705 O O . SER A 1 89 ? -5.763 4.958 -11.571 1.00 93.75 89 SER A O 1
ATOM 707 N N . SER A 1 90 ? -3.776 4.857 -12.599 1.00 91.38 90 SER A N 1
ATOM 708 C CA . SER A 1 90 ? -4.304 4.332 -13.858 1.00 91.38 90 SER A CA 1
ATOM 709 C C . SER A 1 90 ? -4.569 2.826 -13.763 1.00 91.38 90 SER A C 1
ATOM 711 O O . SER A 1 90 ? -3.650 2.083 -13.432 1.00 91.38 90 SER A O 1
ATOM 713 N N . PRO A 1 91 ? -5.746 2.313 -14.170 1.00 88.75 91 PRO A N 1
ATOM 714 C CA . PRO A 1 91 ? -5.993 0.870 -14.275 1.00 88.75 91 PRO A CA 1
ATOM 715 C C . PRO A 1 91 ? -5.086 0.136 -15.276 1.00 88.75 91 PRO A C 1
ATOM 717 O O . PRO A 1 91 ? -5.074 -1.091 -15.291 1.00 88.75 91 PRO A O 1
ATOM 720 N N . ARG A 1 92 ? -4.375 0.877 -16.140 1.00 90.56 92 ARG A N 1
ATOM 721 C CA . ARG A 1 92 ? -3.385 0.332 -17.084 1.00 90.56 92 ARG A CA 1
ATOM 722 C C . AR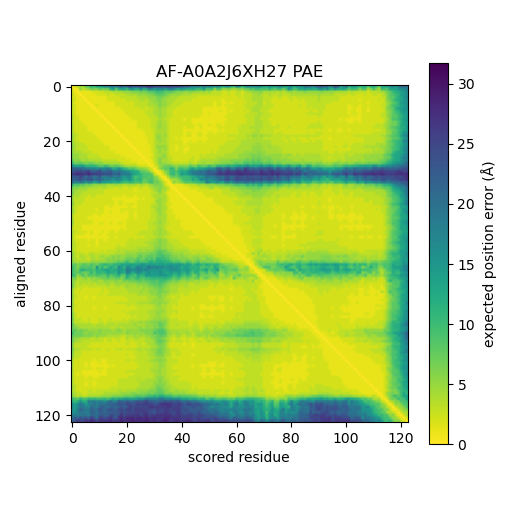G A 1 92 ? -1.992 0.186 -16.465 1.00 90.56 92 ARG A C 1
ATOM 724 O O . ARG A 1 92 ? -1.114 -0.378 -17.108 1.00 90.56 92 ARG A O 1
ATOM 731 N N . ASP A 1 93 ? -1.781 0.723 -15.266 1.00 92.56 93 ASP A N 1
ATOM 732 C CA . ASP A 1 93 ? -0.537 0.568 -14.525 1.00 92.56 93 ASP A CA 1
ATOM 733 C C . ASP A 1 93 ? -0.465 -0.851 -13.934 1.00 92.56 93 ASP A C 1
ATOM 735 O O . ASP A 1 93 ? -1.277 -1.198 -13.070 1.00 92.56 93 ASP A O 1
ATOM 739 N N . PRO A 1 94 ? 0.494 -1.684 -14.376 1.00 91.12 94 PRO A N 1
ATOM 740 C CA . PRO A 1 94 ? 0.559 -3.080 -13.964 1.00 91.12 94 PRO A CA 1
ATOM 741 C C . PRO A 1 94 ? 0.856 -3.244 -12.470 1.00 91.12 94 PRO A C 1
ATOM 743 O O . PRO A 1 94 ? 0.437 -4.238 -11.875 1.00 91.12 94 PRO A O 1
ATOM 746 N N . ILE A 1 95 ? 1.561 -2.296 -11.841 1.00 94.06 95 ILE A N 1
ATOM 747 C CA . ILE A 1 95 ? 1.812 -2.359 -10.400 1.00 94.06 95 ILE A CA 1
ATOM 748 C C . ILE A 1 95 ? 0.516 -2.033 -9.663 1.00 94.06 95 ILE A C 1
ATOM 750 O O . ILE A 1 95 ? 0.109 -2.814 -8.800 1.00 94.06 95 ILE A O 1
ATOM 754 N N . TYR A 1 96 ? -0.181 -0.962 -10.062 1.00 95.31 96 TYR A N 1
ATOM 755 C CA . TYR A 1 96 ? -1.468 -0.597 -9.464 1.00 95.31 96 TYR A CA 1
ATOM 756 C C . TYR A 1 96 ? -2.470 -1.748 -9.497 1.00 95.31 96 TYR A C 1
ATOM 758 O O . TYR A 1 96 ? -3.068 -2.059 -8.470 1.00 95.31 96 TYR A O 1
ATOM 766 N N . THR A 1 97 ? -2.647 -2.408 -10.646 1.00 94.00 97 THR A N 1
ATOM 767 C CA . THR A 1 97 ? -3.615 -3.506 -10.798 1.00 94.00 97 THR A CA 1
ATOM 768 C C . THR A 1 97 ? -3.402 -4.609 -9.760 1.00 94.00 97 THR A C 1
ATOM 770 O O . THR A 1 97 ? -4.377 -5.148 -9.237 1.00 94.00 97 THR A O 1
ATOM 773 N N . ASN A 1 98 ? -2.145 -4.899 -9.419 1.00 93.94 98 ASN A N 1
ATOM 774 C CA . ASN A 1 98 ? -1.789 -5.926 -8.446 1.00 93.94 98 ASN A CA 1
ATOM 775 C C . ASN A 1 98 ? -2.009 -5.483 -6.993 1.00 93.94 98 ASN A C 1
ATOM 777 O O . ASN A 1 98 ? -2.443 -6.287 -6.172 1.00 93.94 98 ASN A O 1
ATOM 781 N N . VAL A 1 99 ? -1.726 -4.219 -6.661 1.00 95.75 99 VAL A N 1
ATOM 782 C CA . VAL A 1 99 ? -1.859 -3.709 -5.280 1.00 95.75 99 VAL A CA 1
ATOM 783 C C . VAL A 1 99 ? -3.233 -3.120 -4.973 1.00 95.75 99 VAL A C 1
ATOM 785 O O . VAL A 1 99 ? -3.573 -2.915 -3.809 1.00 95.75 99 VAL A O 1
ATOM 788 N N . ARG A 1 100 ? -4.057 -2.865 -5.993 1.00 95.94 100 ARG A N 1
ATOM 789 C CA . ARG A 1 100 ? -5.392 -2.270 -5.858 1.00 95.94 100 ARG A CA 1
ATOM 790 C C . ARG A 1 100 ? -6.282 -2.982 -4.831 1.00 95.94 100 ARG A C 1
ATOM 792 O O . ARG A 1 100 ? -6.920 -2.262 -4.063 1.00 95.94 100 ARG A O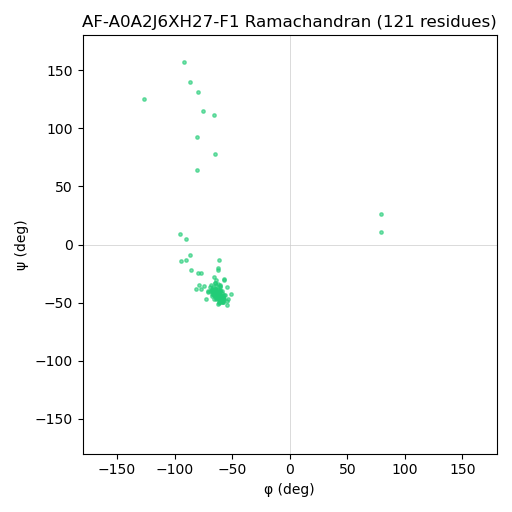 1
ATOM 799 N N . PRO A 1 101 ? -6.344 -4.329 -4.753 1.00 96.31 101 PRO A N 1
ATOM 800 C CA . PRO A 1 101 ? -7.148 -5.001 -3.732 1.00 96.31 101 PRO A CA 1
ATOM 801 C C . PRO A 1 101 ? -6.707 -4.651 -2.306 1.00 96.31 101 PRO A C 1
ATOM 803 O O . PRO A 1 101 ? -7.553 -4.392 -1.453 1.00 96.31 101 PRO A O 1
ATOM 806 N N . LEU A 1 102 ? -5.394 -4.560 -2.064 1.00 96.62 102 LEU A N 1
ATOM 807 C CA . LEU A 1 102 ? -4.847 -4.170 -0.762 1.00 96.62 102 LEU A CA 1
ATOM 808 C C . LEU A 1 102 ? -5.208 -2.719 -0.433 1.00 96.62 102 LEU A C 1
ATOM 810 O O . LEU A 1 102 ? -5.719 -2.448 0.647 1.00 96.62 102 LEU A O 1
ATOM 814 N N . ILE A 1 103 ? -5.028 -1.794 -1.379 1.00 97.12 103 ILE A N 1
ATOM 815 C CA . ILE A 1 103 ? -5.368 -0.373 -1.181 1.00 97.12 103 ILE A CA 1
ATOM 816 C C . ILE A 1 103 ? -6.875 -0.195 -0.930 1.00 97.12 103 ILE A C 1
ATOM 818 O O . ILE A 1 103 ? -7.279 0.588 -0.070 1.00 97.12 103 ILE A O 1
ATOM 822 N N . SER A 1 104 ? -7.717 -0.960 -1.628 1.00 96.75 104 SER A N 1
ATOM 823 C CA . SER A 1 104 ? -9.164 -0.967 -1.397 1.00 96.75 104 SER A CA 1
ATOM 824 C C . SER A 1 104 ? -9.515 -1.471 0.004 1.00 96.75 104 SER A C 1
ATOM 826 O O . SER A 1 104 ? -10.392 -0.899 0.651 1.00 96.75 104 SER A O 1
ATOM 828 N N . ALA A 1 105 ? -8.837 -2.516 0.485 1.00 96.25 105 ALA A N 1
ATOM 829 C CA . ALA A 1 105 ? -9.034 -3.033 1.835 1.00 96.25 105 ALA A CA 1
ATOM 830 C C . ALA A 1 105 ? -8.595 -2.014 2.900 1.00 96.25 105 ALA A C 1
ATOM 832 O O . ALA A 1 105 ? -9.331 -1.791 3.861 1.00 96.25 105 ALA A O 1
ATOM 833 N N . ILE A 1 106 ? -7.461 -1.329 2.689 1.00 96.88 106 ILE A N 1
ATOM 834 C CA . ILE A 1 106 ? -7.008 -0.222 3.549 1.00 96.88 106 ILE A CA 1
ATOM 835 C C . ILE A 1 106 ? -8.104 0.830 3.655 1.00 96.88 106 ILE A C 1
ATOM 837 O O . ILE A 1 106 ? -8.491 1.178 4.767 1.00 96.88 106 ILE A O 1
ATOM 841 N N . SER A 1 107 ? -8.635 1.304 2.523 1.00 96.06 107 SER A N 1
ATOM 842 C CA . SER A 1 107 ? -9.701 2.311 2.515 1.00 96.06 107 SER A CA 1
ATOM 843 C C . SER A 1 107 ? -10.933 1.847 3.293 1.00 96.06 107 SER A C 1
ATOM 845 O O . SER A 1 107 ? -11.398 2.559 4.177 1.00 96.06 107 SER A O 1
ATOM 847 N N . ALA A 1 108 ? -11.425 0.633 3.035 1.00 94.25 108 ALA A N 1
ATOM 848 C CA . ALA A 1 108 ? -12.616 0.114 3.703 1.00 94.25 108 ALA A CA 1
ATOM 849 C C . ALA A 1 108 ? -12.435 0.011 5.228 1.00 94.25 108 ALA A C 1
ATOM 851 O O . ALA A 1 108 ? -13.269 0.502 5.990 1.00 94.25 108 ALA A O 1
ATOM 852 N N . ILE A 1 109 ? -11.331 -0.587 5.682 1.00 93.75 109 ILE A N 1
ATOM 853 C CA . ILE A 1 109 ? -11.080 -0.804 7.113 1.00 93.75 109 ILE A CA 1
ATOM 854 C C . ILE A 1 109 ? -10.852 0.527 7.833 1.00 93.75 109 ILE A C 1
ATOM 856 O O . ILE A 1 109 ? -11.415 0.767 8.904 1.00 93.75 109 ILE A O 1
ATOM 860 N N . SER A 1 110 ? -10.051 1.409 7.237 1.00 93.19 110 SER A N 1
ATOM 861 C CA . SER A 1 110 ? -9.729 2.709 7.825 1.00 93.19 110 SER A CA 1
ATOM 862 C C . SER A 1 110 ? -10.941 3.650 7.867 1.00 93.19 110 SER A C 1
ATOM 864 O O . SER A 1 110 ? -11.133 4.321 8.880 1.00 93.19 110 SER A O 1
ATOM 866 N N . SER A 1 111 ? -11.840 3.609 6.875 1.00 92.00 111 SER A N 1
ATOM 867 C CA . SER A 1 111 ? -13.131 4.316 6.926 1.00 92.00 111 SER A CA 1
ATOM 868 C C . SER A 1 111 ? -14.003 3.852 8.091 1.00 92.00 111 SER A C 1
ATOM 870 O O . SER A 1 111 ? -14.496 4.678 8.853 1.00 92.00 111 SER A O 1
ATOM 872 N N . VAL A 1 112 ? -14.138 2.539 8.305 1.00 90.44 112 VAL A N 1
ATOM 873 C CA . VAL A 1 112 ? -14.918 2.000 9.436 1.00 90.44 112 VAL A CA 1
ATOM 874 C C . VAL A 1 112 ? -14.321 2.421 10.783 1.00 90.44 112 VAL A C 1
ATOM 876 O O . VAL A 1 112 ? -15.046 2.639 11.757 1.00 90.44 112 VAL A O 1
ATOM 879 N N . MET A 1 113 ? -12.995 2.532 10.864 1.00 88.12 113 MET A N 1
ATOM 880 C CA . MET A 1 113 ? -12.306 3.020 12.060 1.00 88.12 113 MET A CA 1
ATOM 881 C C . MET A 1 113 ? -12.511 4.525 12.273 1.00 88.12 113 MET A C 1
ATOM 883 O O . MET A 1 113 ? -12.745 4.929 13.410 1.00 88.12 113 MET A O 1
ATOM 887 N N . CYS A 1 114 ? -12.486 5.315 11.199 1.00 85.44 114 CYS A N 1
ATOM 888 C CA . CYS A 1 114 ? -12.754 6.753 11.197 1.00 85.44 114 CYS A CA 1
ATOM 889 C C . CYS A 1 114 ? -14.206 7.079 11.610 1.00 85.44 114 CYS A C 1
ATOM 891 O O 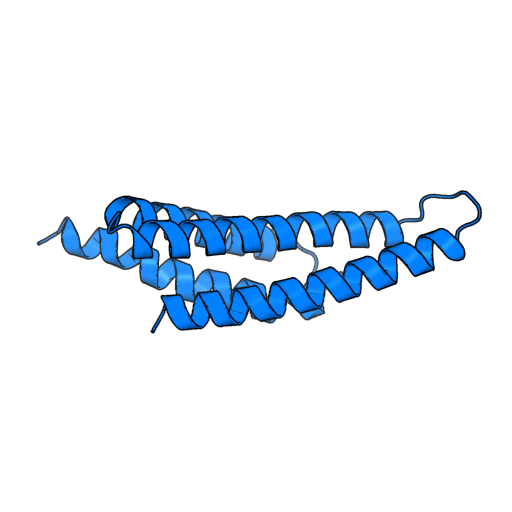. CYS A 1 114 ? -14.444 7.910 12.485 1.00 85.44 114 CYS A O 1
ATOM 893 N N . GLU A 1 115 ? -15.201 6.372 11.060 1.00 76.56 115 GLU A N 1
ATOM 894 C CA . GLU A 1 115 ? -16.634 6.623 11.308 1.00 76.56 115 GLU A CA 1
ATOM 895 C C . GLU A 1 115 ? -17.064 6.427 12.773 1.00 76.56 115 GLU A C 1
ATOM 897 O O . GLU A 1 115 ? -18.082 6.975 13.211 1.00 76.56 115 GLU A O 1
ATOM 902 N N . ARG A 1 116 ? -16.285 5.689 13.575 1.00 60.25 116 ARG A N 1
ATOM 903 C CA . ARG A 1 116 ? -16.532 5.560 15.022 1.00 60.25 116 ARG A CA 1
ATOM 904 C C . ARG A 1 116 ? -16.426 6.896 15.763 1.00 60.25 116 ARG A C 1
ATOM 906 O O . ARG A 1 116 ? -17.047 7.030 16.818 1.00 60.25 116 ARG A O 1
ATOM 913 N N . GLN A 1 117 ? -15.724 7.878 15.201 1.00 53.09 117 GLN A N 1
ATOM 914 C CA . GLN A 1 117 ? -15.600 9.215 15.774 1.00 53.09 117 GLN A CA 1
ATOM 915 C C . GLN A 1 117 ? -16.917 10.006 15.665 1.00 53.09 117 GLN A C 1
ATOM 917 O O . GLN A 1 117 ? -17.353 10.621 16.637 1.00 53.09 117 GLN A O 1
ATOM 922 N N . TYR A 1 118 ? -17.626 9.903 14.533 1.00 47.06 118 TYR A N 1
ATOM 923 C CA . TYR A 1 118 ? -18.899 10.608 14.315 1.00 47.06 118 TYR A CA 1
ATOM 924 C C . TYR A 1 118 ? -20.018 10.143 15.256 1.00 47.06 118 TYR A C 1
ATOM 926 O O . TYR A 1 118 ? -20.847 10.947 15.675 1.00 47.06 118 TYR A O 1
ATOM 934 N N . LYS A 1 119 ? -20.035 8.859 15.634 1.00 50.69 119 LYS A N 1
ATOM 935 C CA . LYS A 1 119 ? -21.060 8.321 16.545 1.00 50.69 119 LYS A CA 1
ATOM 936 C C . LYS A 1 119 ? -20.843 8.680 18.016 1.00 50.69 119 LYS A C 1
ATOM 938 O O . LYS A 1 119 ? -21.823 8.700 18.745 1.00 50.69 119 LYS A O 1
ATOM 943 N N . LYS A 1 120 ? -19.610 8.970 18.450 1.00 49.75 120 LYS A N 1
ATOM 944 C CA . LYS A 1 120 ? -19.310 9.360 19.843 1.00 49.75 120 LYS A CA 1
ATOM 945 C C . LYS A 1 120 ? -19.613 10.827 20.155 1.00 49.75 120 LYS A C 1
ATOM 947 O O . LYS A 1 120 ? -19.788 11.159 21.316 1.00 49.75 120 LYS A O 1
ATOM 952 N N . VAL A 1 121 ? -19.625 11.703 19.150 1.00 50.94 121 VAL A N 1
ATOM 953 C CA . VAL A 1 121 ? -19.897 13.144 19.336 1.00 50.94 121 VAL A CA 1
ATOM 954 C C . VAL A 1 121 ? -21.404 13.444 19.318 1.00 50.94 121 VAL A C 1
ATOM 956 O O . VAL A 1 121 ? -21.838 14.462 19.844 1.00 50.94 121 VAL A O 1
ATOM 959 N N . ALA A 1 122 ? -22.209 12.556 18.728 1.00 47.00 122 ALA A N 1
ATOM 960 C CA . ALA A 1 122 ? -23.659 12.708 18.589 1.00 47.00 122 ALA A CA 1
ATOM 961 C C . ALA A 1 122 ? -24.483 12.015 19.700 1.00 47.00 122 ALA A C 1
ATOM 963 O O . ALA A 1 122 ? -25.704 11.917 19.575 1.00 47.00 122 ALA A O 1
ATOM 964 N N . SER A 1 123 ? -23.827 11.512 20.749 1.00 44.94 123 SER A N 1
ATOM 965 C CA . SER A 1 123 ? -24.411 10.787 21.891 1.00 44.94 123 SER A CA 1
ATOM 966 C C . SER A 1 123 ? -24.013 11.442 23.201 1.00 44.94 123 SER A C 1
ATOM 968 O O . SER A 1 123 ? -24.895 11.598 24.070 1.00 44.94 123 SER A O 1
#